Protein AF-A0A7V6MXD0-F1 (afdb_monomer)

Foldseek 3Di:
DCLPPCLVVLLVVLVVLLQLLLVCLQVVCVVCVPVCVVCVCVQCVLVVVLVVCVVPHDPVVSVVSVVVVLVVLLVCLQVVLQVLLPSLSCSSSSNSNSLNNLQNVCVVVVHDPVVSCVVCVVPCVPRVCSSSNSSSNSNSSSPVVVD

Solvent-accessible surface area (backbone atoms only — not comparable to full-atom values): 7456 Å² total; per-residue (Å²): 134,65,92,65,71,61,55,71,59,39,37,50,48,31,51,52,41,20,50,52,14,22,52,50,21,27,48,46,37,73,77,38,49,64,63,48,63,80,39,33,65,79,76,41,33,69,58,50,54,53,54,54,40,60,77,75,52,57,70,69,59,48,54,49,52,53,49,51,54,49,52,52,50,37,51,48,17,39,63,27,1,77,59,62,14,49,47,8,53,54,50,39,21,49,57,19,19,52,52,13,34,54,51,42,52,37,48,73,73,71,44,52,72,66,57,54,47,65,69,42,51,84,50,46,73,62,48,47,60,48,49,34,49,27,22,21,51,2,36,47,50,6,48,69,72,76,106

Nearest PDB structures (foldseek):
  7met-assembly1_A  TM=2.614E-01  e=7.227E+00  Acinetobacter baumannii

pLDDT: mean 85.35, std 9.8, range [41.62, 97.38]

Structure (mmCIF, N/CA/C/O backbone):
data_AF-A0A7V6MXD0-F1
#
_entry.id   AF-A0A7V6MXD0-F1
#
loop_
_atom_site.group_PDB
_atom_site.id
_atom_site.type_symbol
_atom_site.label_atom_id
_atom_site.label_alt_id
_atom_site.label_comp_id
_atom_site.label_asym_id
_atom_site.label_entity_id
_atom_site.label_seq_id
_atom_site.pdbx_PDB_ins_code
_atom_site.Cartn_x
_atom_site.Cartn_y
_atom_site.Cartn_z
_atom_site.occupancy
_atom_site.B_iso_or_equiv
_atom_site.auth_seq_id
_atom_site.auth_comp_id
_atom_site.auth_asym_id
_atom_site.auth_atom_id
_atom_site.pdbx_PDB_model_num
ATOM 1 N N . MET A 1 1 ? -8.493 -6.272 31.859 1.00 41.62 1 MET A N 1
ATOM 2 C CA . MET A 1 1 ? -7.401 -6.798 30.999 1.00 41.62 1 MET A CA 1
ATOM 3 C C . MET A 1 1 ? -7.960 -7.376 29.686 1.00 41.62 1 MET A C 1
ATOM 5 O O . MET A 1 1 ? -7.338 -8.233 29.074 1.00 41.62 1 MET A O 1
ATOM 9 N N . ASP A 1 2 ? -9.099 -6.868 29.195 1.00 50.72 2 ASP A N 1
ATOM 10 C CA . ASP A 1 2 ? -9.773 -7.368 27.982 1.00 50.72 2 ASP A CA 1
ATOM 11 C C . ASP A 1 2 ? -9.327 -6.674 26.687 1.00 50.72 2 ASP A C 1
ATOM 13 O O . ASP A 1 2 ? -9.689 -7.104 25.598 1.00 50.72 2 ASP A O 1
ATOM 17 N N . SER A 1 3 ? -8.432 -5.681 26.780 1.00 52.78 3 SER A N 1
ATOM 18 C CA . SER A 1 3 ? -7.875 -4.958 25.624 1.00 52.78 3 SER A CA 1
ATOM 19 C C . SER A 1 3 ? -7.141 -5.864 24.613 1.00 52.78 3 SER A C 1
ATOM 21 O O . SER A 1 3 ? -6.890 -5.434 23.487 1.00 52.78 3 SER A O 1
ATOM 23 N N . PHE A 1 4 ? -6.805 -7.112 24.974 1.00 48.56 4 PHE A N 1
ATOM 24 C CA . PHE A 1 4 ? -6.085 -8.073 24.124 1.00 48.56 4 PHE A CA 1
ATOM 25 C C . PHE A 1 4 ? -6.946 -9.194 23.518 1.00 48.56 4 PHE A C 1
ATOM 27 O O . PHE A 1 4 ? -6.466 -9.882 22.613 1.00 48.56 4 PHE A O 1
ATOM 34 N N . LYS A 1 5 ? -8.207 -9.372 23.934 1.00 51.22 5 LYS A N 1
ATOM 35 C CA . LYS A 1 5 ? -9.090 -10.374 23.316 1.00 51.22 5 LYS A CA 1
ATOM 36 C C . LYS A 1 5 ? -9.507 -9.889 21.921 1.00 51.22 5 LYS A C 1
ATOM 38 O O . LYS A 1 5 ? -9.955 -8.764 21.761 1.00 51.22 5 LYS A O 1
ATOM 43 N N . GLY A 1 6 ? -9.313 -10.722 20.896 1.00 60.28 6 GLY A N 1
ATOM 44 C CA . GLY A 1 6 ? -9.713 -10.420 19.510 1.00 60.28 6 GLY A CA 1
ATOM 45 C C . GLY A 1 6 ? -8.630 -9.824 18.598 1.00 60.28 6 GLY A C 1
ATOM 46 O O . GLY A 1 6 ? -8.848 -9.758 17.391 1.00 60.28 6 GLY A O 1
ATOM 47 N N . LYS A 1 7 ? -7.434 -9.489 19.111 1.00 63.88 7 LYS A N 1
ATOM 48 C CA . LYS A 1 7 ? -6.335 -8.912 18.300 1.00 63.88 7 LYS A CA 1
ATOM 49 C C . LYS A 1 7 ? -5.922 -9.791 17.115 1.00 63.88 7 LYS A C 1
ATOM 51 O O . LYS A 1 7 ? -5.738 -9.284 16.014 1.00 63.88 7 LYS A O 1
ATOM 56 N N . GLY A 1 8 ? -5.849 -11.108 17.323 1.00 73.31 8 GLY A N 1
ATOM 57 C CA . GLY A 1 8 ? -5.545 -12.059 16.249 1.00 73.31 8 GLY A CA 1
ATOM 58 C C . GLY A 1 8 ? -6.606 -12.080 15.145 1.00 73.31 8 GLY A C 1
ATOM 59 O O . GLY A 1 8 ? -6.262 -12.204 13.975 1.00 73.31 8 GLY A O 1
ATOM 60 N N . LYS A 1 9 ? -7.886 -11.874 15.492 1.00 83.00 9 LYS A N 1
ATOM 61 C CA . LYS A 1 9 ? -8.982 -11.825 14.512 1.00 83.00 9 LYS A CA 1
ATOM 62 C C . LYS A 1 9 ? -8.883 -10.584 13.627 1.00 83.00 9 LYS A C 1
ATOM 64 O O . LYS A 1 9 ? -9.068 -10.692 12.423 1.00 83.00 9 LYS A O 1
ATOM 69 N N . LEU A 1 10 ? -8.550 -9.428 14.206 1.00 86.81 10 LEU A N 1
ATOM 70 C CA . LEU A 1 10 ? -8.391 -8.180 13.451 1.00 86.81 10 LEU A CA 1
ATOM 71 C C . LEU A 1 10 ? -7.135 -8.180 12.586 1.00 86.81 10 LEU A C 1
ATOM 73 O O . LEU A 1 10 ? -7.180 -7.720 11.455 1.00 86.81 10 LEU A O 1
ATOM 77 N N . PHE A 1 11 ? -6.038 -8.761 13.073 1.00 87.69 11 PHE A N 1
ATOM 78 C CA . PHE A 1 11 ? -4.852 -8.964 12.245 1.00 87.69 11 PHE A CA 1
ATOM 79 C C . PHE A 1 11 ? -5.141 -9.894 11.060 1.00 87.69 11 PHE A C 1
ATOM 81 O O . PHE A 1 11 ? -4.762 -9.600 9.929 1.00 87.69 11 PHE A O 1
ATOM 88 N N . PHE A 1 12 ? -5.884 -10.980 11.292 1.00 89.06 12 PHE A N 1
ATOM 89 C CA . PHE A 1 12 ? -6.338 -11.864 10.222 1.00 89.06 12 PHE A CA 1
ATOM 90 C C . PHE A 1 12 ? -7.287 -11.156 9.241 1.00 89.06 12 PHE A C 1
ATOM 92 O O . PHE A 1 12 ? -7.154 -11.324 8.031 1.00 89.06 12 PHE A O 1
ATOM 99 N N . ALA A 1 13 ? -8.185 -10.297 9.733 1.00 90.06 13 ALA A N 1
ATOM 100 C CA . ALA A 1 13 ? -9.022 -9.451 8.884 1.00 90.06 13 ALA A CA 1
ATOM 101 C C . ALA A 1 13 ? -8.182 -8.497 8.016 1.00 90.06 13 ALA A C 1
ATOM 103 O O . ALA A 1 13 ? -8.449 -8.375 6.822 1.00 90.06 13 ALA A O 1
ATOM 104 N N . SER A 1 14 ? -7.125 -7.888 8.570 1.00 91.94 14 SER A N 1
ATOM 105 C CA . SER A 1 14 ? -6.170 -7.083 7.799 1.00 91.94 14 SER A CA 1
ATOM 106 C C . SER A 1 14 ? -5.500 -7.900 6.691 1.00 91.94 14 SER A C 1
ATOM 108 O O . SER A 1 14 ? -5.374 -7.411 5.573 1.00 91.94 14 SER A O 1
ATOM 110 N N . ILE A 1 15 ? -5.110 -9.152 6.961 1.00 92.88 15 ILE A N 1
ATOM 111 C CA . ILE A 1 15 ? -4.537 -10.043 5.938 1.00 92.88 15 ILE A CA 1
ATOM 112 C C . ILE A 1 15 ? -5.547 -10.296 4.815 1.00 92.88 15 ILE A C 1
ATOM 114 O O . ILE A 1 15 ? -5.196 -10.170 3.644 1.00 92.88 15 ILE A O 1
ATOM 118 N N . ILE A 1 16 ? -6.801 -10.614 5.150 1.00 94.69 16 ILE A N 1
ATOM 119 C CA . ILE A 1 16 ? -7.850 -10.852 4.148 1.00 94.69 16 ILE A CA 1
ATOM 120 C C . ILE A 1 16 ? -8.072 -9.604 3.289 1.00 94.69 16 ILE A C 1
ATOM 122 O O . ILE A 1 16 ? -8.089 -9.707 2.065 1.00 94.69 16 ILE A O 1
ATOM 126 N N . LEU A 1 17 ? -8.206 -8.428 3.910 1.00 95.12 17 LEU A N 1
ATOM 127 C CA . LEU A 1 17 ? -8.382 -7.157 3.199 1.00 95.12 17 LEU A CA 1
ATOM 128 C C . LEU A 1 17 ? -7.208 -6.860 2.266 1.00 95.12 17 LEU A C 1
ATOM 130 O O . LEU A 1 17 ? -7.400 -6.408 1.138 1.00 95.12 17 LEU A O 1
ATOM 134 N N . PHE A 1 18 ? -5.993 -7.146 2.722 1.00 94.88 18 PHE A N 1
ATOM 135 C CA . PHE A 1 18 ? -4.785 -6.955 1.938 1.00 94.88 18 PHE A CA 1
ATOM 136 C C . PHE A 1 18 ? -4.729 -7.901 0.729 1.00 94.88 18 PHE A C 1
ATOM 138 O O . PHE A 1 18 ? -4.473 -7.454 -0.388 1.00 94.88 18 PHE A O 1
ATOM 145 N N . ILE A 1 19 ? -5.039 -9.189 0.921 1.00 95.75 19 ILE A N 1
ATOM 146 C CA . ILE A 1 19 ? -5.124 -10.173 -0.170 1.00 95.75 19 ILE A CA 1
ATOM 147 C C . ILE A 1 19 ? -6.227 -9.786 -1.162 1.00 95.75 19 ILE A C 1
ATOM 149 O O . ILE A 1 19 ? -6.002 -9.835 -2.370 1.00 95.75 19 ILE A O 1
ATOM 153 N N . ALA A 1 20 ? -7.394 -9.351 -0.680 1.00 97.38 20 ALA A N 1
ATOM 154 C CA . ALA A 1 20 ? -8.473 -8.858 -1.534 1.00 97.38 20 ALA A CA 1
ATOM 155 C C . ALA A 1 20 ? -8.016 -7.659 -2.382 1.00 97.38 20 ALA A C 1
ATOM 157 O O . ALA A 1 20 ? -8.325 -7.595 -3.573 1.00 97.38 20 ALA A O 1
ATOM 158 N N . GLY A 1 21 ? -7.223 -6.757 -1.796 1.00 96.94 21 GLY A N 1
ATOM 159 C CA . GLY A 1 21 ? -6.535 -5.688 -2.512 1.00 96.94 21 GLY A CA 1
ATOM 160 C C . GLY A 1 21 ? -5.647 -6.225 -3.633 1.00 96.94 21 GLY A C 1
ATOM 161 O O . GLY A 1 21 ? -5.848 -5.847 -4.785 1.00 96.94 21 GLY A O 1
ATOM 162 N N . ILE A 1 22 ? -4.722 -7.144 -3.323 1.00 95.75 22 ILE A N 1
ATOM 163 C CA . ILE A 1 22 ? -3.809 -7.753 -4.312 1.00 95.75 22 ILE A CA 1
ATOM 164 C C . ILE A 1 22 ? -4.585 -8.343 -5.485 1.00 95.75 22 ILE A C 1
ATOM 166 O O . ILE A 1 22 ? -4.292 -8.023 -6.637 1.00 95.75 22 ILE A O 1
ATOM 170 N N . LEU A 1 23 ? -5.586 -9.177 -5.196 1.00 97.06 23 LEU A N 1
ATOM 171 C CA . LEU A 1 23 ? -6.405 -9.809 -6.227 1.00 97.06 23 LEU A CA 1
ATOM 172 C C . LEU A 1 23 ? -7.104 -8.750 -7.081 1.00 97.06 23 LEU A C 1
ATOM 174 O O . LEU A 1 23 ? -7.030 -8.807 -8.305 1.00 97.06 23 LEU A O 1
ATOM 178 N N . THR A 1 24 ? -7.717 -7.747 -6.450 1.00 95.81 24 THR A N 1
ATOM 179 C CA . THR A 1 24 ? -8.410 -6.672 -7.171 1.00 95.81 24 THR A CA 1
ATOM 180 C C . THR A 1 24 ? -7.458 -5.896 -8.077 1.00 95.81 24 THR A C 1
ATOM 182 O O . THR A 1 24 ? -7.781 -5.670 -9.237 1.00 95.81 24 THR A O 1
ATOM 185 N N . GLY A 1 25 ? -6.276 -5.516 -7.587 1.00 95.12 25 GLY A N 1
ATOM 186 C CA . GLY A 1 25 ? -5.284 -4.780 -8.374 1.00 95.12 25 GLY A CA 1
ATOM 187 C C . GLY A 1 25 ? -4.750 -5.588 -9.552 1.00 95.12 25 GLY A C 1
ATOM 188 O O . GLY A 1 25 ? -4.655 -5.068 -10.664 1.00 95.12 25 GLY A O 1
ATOM 189 N N . TYR A 1 26 ? -4.467 -6.872 -9.326 1.00 95.44 26 TYR A N 1
ATOM 190 C CA . TYR A 1 26 ? -4.000 -7.785 -10.365 1.00 95.44 26 TYR A CA 1
ATOM 191 C C . TYR A 1 26 ? -5.053 -7.984 -11.464 1.00 95.44 26 TYR A C 1
ATOM 193 O O . TYR A 1 26 ? -4.762 -7.806 -12.647 1.00 95.44 26 TYR A O 1
ATOM 201 N N . TYR A 1 27 ? -6.296 -8.300 -11.082 1.00 95.75 27 TYR A N 1
ATOM 202 C CA . TYR A 1 27 ? -7.379 -8.510 -12.042 1.00 95.75 27 TYR A CA 1
ATOM 203 C C . TYR A 1 27 ? -7.767 -7.224 -12.766 1.00 95.75 27 TYR A C 1
ATOM 205 O O . TYR A 1 27 ? -7.973 -7.261 -13.975 1.00 95.75 27 TYR A O 1
ATOM 213 N N . LEU A 1 28 ? -7.835 -6.082 -12.074 1.00 93.94 28 LEU A N 1
ATOM 214 C CA . LEU A 1 28 ? -8.182 -4.808 -12.703 1.00 93.94 28 LEU A CA 1
ATOM 215 C C . LEU A 1 28 ? -7.171 -4.430 -13.789 1.00 93.94 28 LEU A C 1
ATOM 217 O O . LEU A 1 28 ? -7.577 -4.000 -14.866 1.00 93.94 28 LEU A O 1
ATOM 221 N N . PHE A 1 29 ? -5.877 -4.651 -13.536 1.00 93.00 29 PHE A N 1
ATOM 222 C CA . PHE A 1 29 ? -4.852 -4.484 -14.561 1.00 93.00 29 PHE A CA 1
ATOM 223 C C . PHE A 1 29 ? -5.060 -5.451 -15.733 1.00 93.00 29 PHE A C 1
ATOM 225 O O . PHE A 1 29 ? -4.968 -5.033 -16.879 1.00 93.00 29 PHE A O 1
ATOM 232 N N . GLY A 1 30 ? -5.374 -6.723 -15.465 1.00 90.50 30 GLY A N 1
ATOM 233 C CA . GLY A 1 30 ? -5.627 -7.718 -16.513 1.00 90.50 30 GLY A CA 1
ATOM 234 C C . GLY A 1 30 ? -6.847 -7.412 -17.392 1.00 90.50 30 GLY A C 1
ATOM 235 O O . GLY A 1 30 ? -6.799 -7.651 -18.594 1.00 90.50 30 GLY A O 1
ATOM 236 N N . TYR A 1 31 ? -7.923 -6.865 -16.816 1.00 92.06 31 TYR A N 1
ATOM 237 C CA . TYR A 1 31 ? -9.140 -6.503 -17.553 1.00 92.06 31 TYR A CA 1
ATOM 238 C C . TYR A 1 31 ? -9.027 -5.170 -18.293 1.00 92.06 31 TYR A C 1
ATOM 240 O O . TYR A 1 31 ? -9.577 -5.031 -19.382 1.00 92.06 31 TYR A O 1
ATOM 248 N N . ASN A 1 32 ? -8.373 -4.173 -17.692 1.00 92.38 32 ASN A N 1
ATOM 249 C CA . ASN A 1 32 ? -8.267 -2.839 -18.272 1.00 92.38 32 ASN A CA 1
ATOM 250 C C . ASN A 1 32 ? -6.896 -2.204 -17.971 1.00 92.38 32 ASN A C 1
ATOM 252 O O . ASN A 1 32 ? -6.785 -1.337 -17.094 1.00 92.38 32 ASN A O 1
ATOM 256 N N . PRO A 1 33 ? -5.842 -2.618 -18.701 1.00 89.19 33 PRO A N 1
ATOM 257 C CA . PRO A 1 33 ? -4.507 -2.048 -18.544 1.00 89.19 33 PRO A CA 1
ATOM 258 C C . PRO A 1 33 ? -4.497 -0.535 -18.794 1.00 89.19 33 PRO A C 1
ATOM 260 O O . PRO A 1 33 ? -3.848 0.209 -18.056 1.00 89.19 33 PRO A O 1
ATOM 263 N N . ASP A 1 34 ? -5.266 -0.065 -19.782 1.00 91.25 34 ASP A N 1
ATOM 264 C CA . ASP A 1 34 ? -5.338 1.348 -20.168 1.00 91.25 34 ASP A CA 1
ATOM 265 C C . ASP A 1 34 ? -5.838 2.231 -19.023 1.00 91.25 34 ASP A C 1
ATOM 267 O O . ASP A 1 34 ? -5.284 3.303 -18.777 1.00 91.25 34 ASP A O 1
ATOM 271 N N . PHE A 1 35 ? -6.830 1.767 -18.257 1.00 90.12 35 PHE A N 1
ATOM 272 C CA . PHE A 1 35 ? -7.297 2.471 -17.064 1.00 90.12 35 PHE A CA 1
ATOM 273 C C . PHE A 1 35 ? -6.173 2.675 -16.041 1.00 90.12 35 PHE A C 1
ATOM 275 O O . PHE A 1 35 ? -6.058 3.758 -15.453 1.00 90.12 35 PHE A O 1
ATOM 282 N N . ILE A 1 36 ? -5.332 1.656 -15.837 1.00 90.81 36 ILE A N 1
ATOM 283 C CA . ILE A 1 36 ? -4.195 1.743 -14.920 1.00 90.81 36 ILE A CA 1
ATOM 284 C C . ILE A 1 36 ? -3.131 2.686 -15.472 1.00 90.81 36 ILE A C 1
ATOM 286 O O . ILE A 1 36 ? -2.644 3.523 -14.717 1.00 90.81 36 ILE A O 1
ATOM 290 N N . PHE A 1 37 ? -2.806 2.620 -16.765 1.00 89.31 37 PHE A N 1
ATOM 291 C CA . PHE A 1 37 ? -1.827 3.520 -17.378 1.00 89.31 37 PHE A CA 1
ATOM 292 C C . PHE A 1 37 ? -2.277 4.986 -17.340 1.00 89.31 37 PHE A C 1
ATOM 294 O O . PHE A 1 37 ? -1.509 5.852 -16.917 1.00 89.31 37 PHE A O 1
ATOM 301 N N . LEU A 1 38 ? -3.540 5.269 -17.669 1.00 91.06 38 LEU A N 1
ATOM 302 C CA . LEU A 1 38 ? -4.125 6.616 -17.600 1.00 91.06 38 LEU A CA 1
ATOM 303 C C . LEU A 1 38 ? -4.131 7.187 -16.174 1.00 91.06 38 LEU A C 1
ATOM 305 O O . LEU A 1 38 ? -4.030 8.399 -15.983 1.00 91.06 38 LEU A O 1
ATOM 309 N N . ASN A 1 39 ? -4.229 6.325 -15.160 1.00 91.31 39 ASN A N 1
ATOM 310 C CA . ASN A 1 39 ? -4.233 6.716 -13.751 1.00 91.31 39 ASN A CA 1
ATOM 311 C C . ASN A 1 39 ? -2.928 6.355 -13.022 1.00 91.31 39 ASN A C 1
ATOM 313 O O . ASN A 1 39 ? -2.883 6.413 -11.790 1.00 91.31 39 ASN A O 1
ATOM 317 N N . ALA A 1 40 ? -1.851 6.041 -13.749 1.00 86.62 40 ALA A N 1
ATOM 318 C CA . ALA A 1 40 ? -0.607 5.546 -13.162 1.00 86.62 40 ALA A CA 1
ATOM 319 C C . ALA A 1 40 ? -0.028 6.536 -12.148 1.00 86.62 40 ALA A C 1
ATOM 321 O O . ALA A 1 40 ? 0.361 6.141 -11.056 1.00 86.62 40 ALA A O 1
ATOM 322 N N . ASN A 1 41 ? -0.084 7.838 -12.434 1.00 86.50 41 ASN A N 1
ATOM 323 C CA . ASN A 1 41 ? 0.370 8.870 -11.499 1.00 86.50 41 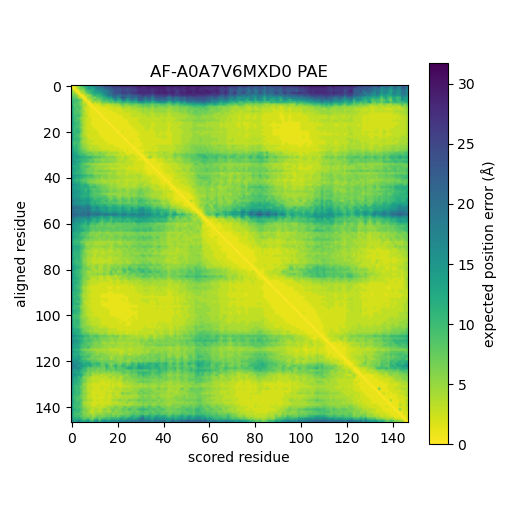ASN A CA 1
ATOM 324 C C . ASN A 1 41 ? -0.434 8.904 -10.188 1.00 86.50 41 ASN A C 1
ATOM 326 O O . ASN A 1 41 ? 0.119 9.240 -9.144 1.00 86.50 41 ASN A O 1
ATOM 330 N N . LYS A 1 42 ? -1.726 8.553 -10.215 1.00 87.19 42 LYS A N 1
ATOM 331 C CA . LYS A 1 42 ? -2.570 8.534 -9.010 1.00 87.19 42 LYS A CA 1
ATOM 332 C C . LYS A 1 42 ? -2.286 7.313 -8.144 1.00 87.19 42 LYS A C 1
ATOM 334 O O . LYS A 1 42 ? -2.223 7.436 -6.927 1.00 87.19 42 LYS A O 1
ATOM 339 N N . PHE A 1 43 ? -2.122 6.150 -8.770 1.00 86.00 43 PHE A N 1
ATOM 340 C CA . PHE A 1 43 ? -1.892 4.897 -8.055 1.00 86.00 43 PHE A CA 1
ATOM 341 C C . PHE A 1 43 ? -0.413 4.726 -7.689 1.00 86.00 43 PHE A C 1
ATOM 343 O O . PHE A 1 43 ? -0.062 4.541 -6.530 1.00 86.00 43 PHE A O 1
ATOM 350 N N . LEU A 1 44 ? 0.473 4.858 -8.671 1.00 86.06 44 LEU A N 1
ATOM 351 C CA . LEU A 1 44 ? 1.896 4.544 -8.574 1.00 86.06 44 LEU A CA 1
ATOM 352 C C . LEU A 1 44 ? 2.785 5.778 -8.392 1.00 86.06 44 LEU A C 1
ATOM 354 O O . LEU A 1 44 ? 3.990 5.619 -8.240 1.00 86.06 44 LEU A O 1
ATOM 358 N N . GLY A 1 45 ? 2.243 7.000 -8.370 1.00 84.88 45 GLY A N 1
ATOM 359 C CA . GLY A 1 45 ? 3.051 8.227 -8.355 1.00 84.88 45 GLY A CA 1
ATOM 360 C C . GLY A 1 45 ? 4.069 8.306 -7.212 1.00 84.88 45 GLY A C 1
ATOM 361 O O . GLY A 1 45 ? 5.193 8.756 -7.423 1.00 84.88 45 GLY A O 1
ATOM 362 N N . ASN A 1 46 ? 3.726 7.816 -6.015 1.00 81.31 46 ASN A N 1
ATOM 363 C CA . ASN A 1 46 ? 4.678 7.743 -4.899 1.00 81.31 46 ASN A CA 1
ATOM 364 C C . ASN A 1 46 ? 5.826 6.762 -5.187 1.00 81.31 46 ASN A C 1
ATOM 366 O O . ASN A 1 46 ? 6.981 7.074 -4.909 1.00 81.31 46 ASN A O 1
ATOM 370 N N . ILE A 1 47 ? 5.520 5.614 -5.795 1.00 80.12 47 ILE A N 1
ATOM 371 C CA . ILE A 1 47 ? 6.513 4.610 -6.199 1.00 80.12 47 ILE A CA 1
ATOM 372 C C . ILE A 1 47 ? 7.397 5.160 -7.320 1.00 80.12 47 ILE A C 1
ATOM 374 O O . ILE A 1 47 ? 8.613 5.016 -7.261 1.00 80.12 47 ILE A O 1
ATOM 378 N N . MET A 1 48 ? 6.810 5.841 -8.306 1.00 81.38 48 MET A N 1
ATOM 379 C CA . MET A 1 48 ? 7.543 6.453 -9.415 1.00 81.38 48 MET A CA 1
ATOM 380 C C . MET A 1 48 ? 8.524 7.516 -8.916 1.00 81.38 48 MET A C 1
ATOM 382 O O . MET A 1 48 ? 9.689 7.481 -9.292 1.00 81.38 48 MET A O 1
ATOM 386 N N . LYS A 1 49 ? 8.103 8.391 -7.992 1.00 79.94 49 LYS A N 1
ATOM 387 C CA . LYS A 1 49 ? 8.991 9.383 -7.360 1.00 79.94 49 LYS A CA 1
ATOM 388 C C . LYS A 1 49 ? 10.161 8.733 -6.621 1.00 79.94 49 LYS A C 1
ATOM 390 O O . LYS A 1 49 ? 11.292 9.200 -6.731 1.00 79.94 49 LYS A O 1
ATOM 395 N N . ILE A 1 50 ? 9.901 7.655 -5.879 1.00 75.94 50 ILE A N 1
ATOM 396 C CA . ILE A 1 50 ? 10.951 6.892 -5.188 1.00 75.94 50 ILE A CA 1
ATOM 397 C C . ILE A 1 50 ? 11.892 6.229 -6.209 1.00 75.94 50 ILE A C 1
ATOM 399 O O . ILE A 1 50 ? 13.107 6.263 -6.025 1.00 75.94 50 ILE A O 1
ATOM 403 N N . GLY A 1 51 ? 11.360 5.683 -7.306 1.00 75.75 51 GLY A N 1
ATOM 404 C CA . GLY A 1 51 ? 12.142 5.095 -8.397 1.00 75.75 51 GLY A CA 1
ATOM 405 C C . GLY A 1 51 ? 13.019 6.113 -9.133 1.00 75.75 51 GLY A C 1
ATOM 406 O O . GLY A 1 51 ? 14.187 5.845 -9.403 1.00 75.75 51 GLY A O 1
ATOM 407 N N . GLU A 1 52 ? 12.511 7.316 -9.395 1.00 77.56 52 GLU A N 1
ATOM 408 C CA . GLU A 1 52 ? 13.295 8.410 -9.978 1.00 77.56 52 GLU A CA 1
ATOM 409 C C . GLU A 1 52 ? 14.405 8.888 -9.035 1.00 77.56 52 GLU A C 1
ATOM 411 O O . GLU A 1 52 ? 15.538 9.111 -9.472 1.00 77.56 52 GLU A O 1
ATOM 416 N N . ALA A 1 53 ? 14.112 9.004 -7.735 1.00 74.38 53 ALA A N 1
ATOM 417 C CA . ALA A 1 53 ? 15.117 9.311 -6.720 1.00 74.38 53 ALA A CA 1
ATOM 418 C C . ALA A 1 53 ? 16.181 8.204 -6.630 1.00 74.38 53 ALA A C 1
ATOM 420 O O . ALA A 1 53 ? 17.359 8.498 -6.430 1.00 74.38 53 ALA A O 1
ATOM 421 N N . MET A 1 54 ? 15.801 6.943 -6.863 1.00 70.38 54 MET A N 1
ATOM 422 C CA . MET A 1 54 ? 16.733 5.814 -6.914 1.00 70.38 54 MET A CA 1
ATOM 423 C C . MET A 1 54 ? 17.785 5.958 -8.019 1.00 70.38 54 MET A C 1
ATOM 425 O O . MET A 1 54 ? 18.928 5.549 -7.828 1.00 70.38 54 MET A O 1
ATOM 429 N N . ALA A 1 55 ? 17.432 6.589 -9.140 1.00 71.94 55 ALA A N 1
ATOM 430 C CA . ALA A 1 55 ? 18.356 6.831 -10.244 1.00 71.94 55 ALA A CA 1
ATOM 431 C C . ALA A 1 55 ? 19.311 8.020 -10.010 1.00 71.94 55 ALA A C 1
ATOM 433 O O . ALA A 1 55 ? 20.317 8.133 -10.708 1.00 71.94 55 ALA A O 1
ATOM 434 N N . LYS A 1 56 ? 19.003 8.926 -9.068 1.00 73.75 56 LYS A N 1
ATOM 435 C CA . LYS A 1 56 ? 19.675 10.236 -8.939 1.00 73.75 56 LYS A CA 1
ATOM 436 C C . LYS A 1 56 ? 20.250 10.541 -7.552 1.00 73.75 56 LYS A C 1
ATOM 438 O O . LYS A 1 56 ? 20.951 11.539 -7.404 1.00 73.75 56 LYS A O 1
ATOM 443 N N . SER A 1 57 ? 19.943 9.751 -6.525 1.00 77.19 57 SER A N 1
ATOM 444 C CA . SER A 1 57 ? 20.263 10.072 -5.126 1.00 77.19 57 SER A CA 1
ATOM 445 C C . SER A 1 57 ? 21.077 8.986 -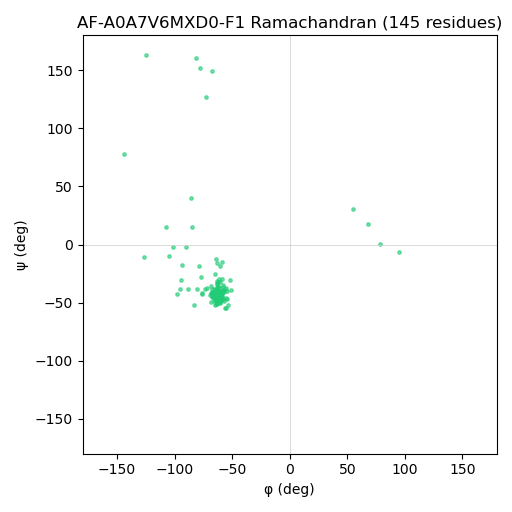4.423 1.00 77.19 57 SER A C 1
ATOM 447 O O . SER A 1 57 ? 21.168 7.843 -4.866 1.00 77.19 57 SER A O 1
ATOM 449 N N . SER A 1 58 ? 21.687 9.346 -3.290 1.00 80.81 58 SER A N 1
ATOM 450 C CA . SER A 1 58 ? 22.418 8.391 -2.456 1.00 80.81 58 SER A CA 1
ATOM 451 C C . SER A 1 58 ? 21.467 7.379 -1.805 1.00 80.81 58 SER A C 1
ATOM 453 O O . SER A 1 58 ? 20.328 7.705 -1.461 1.00 80.81 58 SER A O 1
ATOM 455 N N . LYS A 1 59 ? 21.955 6.151 -1.568 1.00 77.06 59 LYS A N 1
ATOM 456 C CA . LYS A 1 59 ? 21.183 5.075 -0.913 1.00 77.06 59 LYS A CA 1
ATOM 457 C C . LYS A 1 59 ? 20.549 5.525 0.408 1.00 77.06 59 LYS A C 1
ATOM 459 O O . LYS A 1 59 ? 19.401 5.194 0.674 1.00 77.06 59 LYS A O 1
ATOM 464 N N . LEU A 1 60 ? 21.269 6.323 1.201 1.00 79.50 60 LEU A N 1
ATOM 465 C CA . LEU A 1 60 ? 20.784 6.833 2.486 1.00 79.50 60 LEU A CA 1
ATOM 466 C C . LEU A 1 60 ? 19.568 7.760 2.325 1.00 79.50 60 LEU A C 1
ATOM 468 O O . LEU A 1 60 ? 18.617 7.665 3.097 1.00 79.50 60 LEU A O 1
ATOM 472 N N . HIS A 1 61 ? 19.578 8.623 1.306 1.00 80.69 61 HIS A N 1
ATOM 473 C CA . HIS A 1 61 ? 18.468 9.534 1.031 1.00 80.69 61 HIS A CA 1
ATOM 474 C C . HIS A 1 61 ? 17.203 8.770 0.618 1.00 80.69 61 HIS A C 1
ATOM 476 O O . HIS A 1 61 ? 16.119 9.041 1.129 1.00 80.69 61 HIS A O 1
ATOM 482 N N . ILE A 1 62 ? 17.352 7.763 -0.246 1.00 78.06 62 ILE A N 1
ATOM 483 C CA . ILE A 1 62 ? 16.243 6.926 -0.729 1.00 78.06 62 ILE A CA 1
ATOM 484 C C . ILE A 1 62 ? 15.620 6.132 0.423 1.00 78.06 62 ILE A C 1
ATOM 486 O O . ILE A 1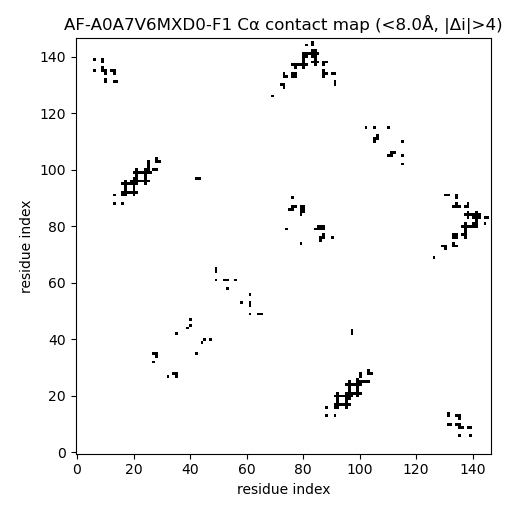 62 ? 14.401 6.145 0.589 1.00 78.06 62 ILE A O 1
ATOM 490 N N . THR A 1 63 ? 16.444 5.499 1.265 1.00 77.12 63 THR A N 1
ATOM 491 C CA . THR A 1 63 ? 15.962 4.799 2.464 1.00 77.12 63 THR A CA 1
ATOM 492 C C . THR A 1 63 ? 15.210 5.749 3.394 1.00 77.12 63 THR A C 1
ATOM 494 O O . THR A 1 63 ? 14.154 5.386 3.906 1.00 77.12 63 THR A O 1
ATOM 497 N N . GLY A 1 64 ? 15.702 6.981 3.572 1.00 81.25 64 GLY A N 1
ATOM 498 C CA . GLY A 1 64 ? 15.018 8.012 4.352 1.00 81.25 64 GLY A CA 1
ATOM 499 C C . GLY A 1 64 ? 13.639 8.378 3.794 1.00 81.25 64 GLY A C 1
ATOM 500 O O . GLY A 1 64 ? 12.677 8.446 4.556 1.00 81.25 64 GLY A O 1
ATOM 501 N N . LEU A 1 65 ? 13.514 8.552 2.474 1.00 80.88 65 LEU A N 1
ATOM 502 C CA . LEU A 1 65 ? 12.234 8.852 1.818 1.00 80.88 65 LEU A CA 1
ATOM 503 C C . LEU A 1 65 ? 11.217 7.716 1.981 1.00 80.88 65 LEU A C 1
ATOM 505 O O . LEU A 1 65 ? 10.066 7.967 2.342 1.00 80.88 65 LEU A O 1
ATOM 509 N N . ILE A 1 66 ? 11.644 6.470 1.757 1.00 80.38 66 ILE A N 1
ATOM 510 C CA . ILE A 1 66 ? 10.797 5.281 1.936 1.00 80.38 66 ILE A CA 1
ATOM 511 C C . ILE A 1 66 ? 10.343 5.183 3.396 1.00 80.38 66 ILE A C 1
ATOM 513 O O . ILE A 1 66 ? 9.152 5.051 3.679 1.00 80.38 66 ILE A O 1
ATOM 517 N N . PHE A 1 67 ? 11.277 5.335 4.336 1.00 82.50 67 PHE A N 1
ATOM 518 C CA . PHE A 1 67 ? 10.995 5.272 5.765 1.00 82.50 67 PHE A CA 1
ATOM 519 C C . PHE A 1 67 ? 9.992 6.339 6.216 1.00 82.50 67 PHE A C 1
ATOM 521 O O . PHE A 1 67 ? 9.035 6.026 6.923 1.00 82.50 67 PHE A O 1
ATOM 528 N N . GLN A 1 68 ? 10.160 7.587 5.771 1.00 84.62 68 GLN A N 1
ATOM 529 C CA . GLN A 1 68 ? 9.226 8.672 6.075 1.00 84.62 68 GLN A CA 1
ATOM 530 C C . GLN A 1 68 ? 7.831 8.401 5.509 1.00 84.62 68 GLN A C 1
ATOM 532 O O . GLN A 1 68 ? 6.837 8.616 6.206 1.00 84.62 68 GLN A O 1
ATOM 537 N N . ASN A 1 69 ? 7.744 7.904 4.271 1.00 85.31 69 ASN A N 1
ATOM 538 C CA . ASN A 1 69 ? 6.468 7.555 3.656 1.00 85.31 69 ASN A CA 1
ATOM 539 C C . ASN A 1 69 ? 5.753 6.446 4.445 1.00 85.31 69 ASN A C 1
ATOM 541 O O . ASN A 1 69 ? 4.560 6.561 4.731 1.00 85.31 69 ASN A O 1
ATOM 545 N N . ASN A 1 70 ? 6.496 5.425 4.874 1.00 86.75 70 ASN A N 1
ATOM 546 C CA . ASN A 1 70 ? 5.956 4.319 5.656 1.00 86.75 70 ASN A CA 1
ATOM 547 C C . ASN A 1 70 ? 5.521 4.761 7.053 1.00 86.75 70 ASN A C 1
ATOM 549 O O . ASN A 1 70 ? 4.407 4.447 7.457 1.00 86.75 70 ASN A O 1
ATOM 553 N N . ILE A 1 71 ? 6.327 5.548 7.774 1.00 87.69 71 ILE A N 1
ATOM 554 C CA . ILE A 1 71 ? 5.919 6.109 9.072 1.00 87.69 71 ILE A CA 1
ATOM 555 C C . ILE A 1 71 ? 4.647 6.934 8.925 1.00 87.69 71 ILE A C 1
ATOM 557 O O . ILE A 1 71 ? 3.711 6.765 9.704 1.00 87.69 71 ILE A O 1
ATOM 561 N N . LYS A 1 72 ? 4.588 7.811 7.920 1.00 88.19 72 LYS A N 1
ATOM 562 C CA . LYS A 1 72 ? 3.406 8.638 7.683 1.00 88.19 72 LYS A CA 1
ATOM 563 C C . LYS A 1 72 ? 2.173 7.766 7.444 1.00 88.19 72 LYS A C 1
ATOM 565 O O . LYS A 1 72 ? 1.134 8.021 8.047 1.00 88.19 72 LYS A O 1
ATOM 570 N N . ALA A 1 73 ? 2.293 6.726 6.619 1.00 87.25 73 ALA A N 1
ATOM 571 C CA . ALA A 1 73 ? 1.212 5.778 6.376 1.00 87.25 73 ALA A CA 1
ATOM 572 C C . ALA A 1 73 ? 0.784 5.050 7.662 1.00 87.25 73 ALA A C 1
ATOM 574 O O . ALA A 1 73 ? -0.408 4.976 7.948 1.00 87.25 73 ALA A O 1
ATOM 575 N N . LEU A 1 74 ? 1.735 4.571 8.472 1.00 89.50 74 LEU A N 1
ATOM 576 C CA . LEU A 1 74 ? 1.460 3.895 9.745 1.00 89.50 74 LEU A CA 1
ATOM 577 C C . LEU A 1 74 ? 0.711 4.806 10.720 1.00 89.50 74 LEU A C 1
ATOM 579 O O . LEU A 1 74 ? -0.304 4.393 11.276 1.00 89.50 74 LEU A O 1
ATOM 583 N N . LEU A 1 75 ? 1.156 6.055 10.881 1.00 89.56 75 LEU A N 1
ATOM 584 C CA . LEU A 1 75 ? 0.489 7.033 11.741 1.00 89.56 75 LEU A CA 1
ATOM 585 C C . LEU A 1 75 ? -0.934 7.321 11.246 1.00 89.56 75 LEU A C 1
ATOM 587 O O . LEU A 1 75 ? -1.871 7.295 12.041 1.00 89.56 75 LEU A O 1
ATOM 591 N N . ILE A 1 76 ? -1.117 7.525 9.937 1.00 90.12 76 ILE A N 1
ATOM 592 C CA . ILE A 1 76 ? -2.447 7.733 9.342 1.00 90.12 76 ILE A CA 1
ATOM 593 C C . ILE A 1 76 ? -3.354 6.529 9.595 1.00 90.12 76 ILE A C 1
ATOM 595 O O . ILE A 1 76 ? -4.514 6.718 9.940 1.0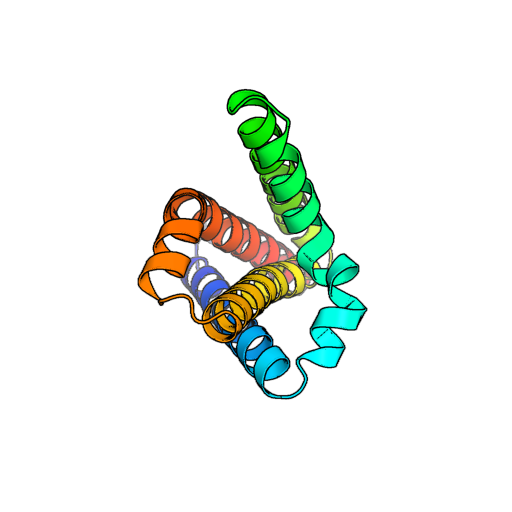0 90.12 76 ILE A O 1
ATOM 599 N N . MET A 1 77 ? -2.854 5.300 9.470 1.00 89.75 77 MET A N 1
ATOM 600 C CA . MET A 1 77 ? -3.653 4.105 9.750 1.00 89.75 77 MET A CA 1
ATOM 601 C C . MET A 1 77 ? -4.005 3.985 11.233 1.00 89.75 77 MET A C 1
ATOM 603 O O . MET A 1 77 ? -5.152 3.704 11.561 1.00 89.75 77 MET A O 1
ATOM 607 N N . MET A 1 78 ? -3.058 4.240 12.138 1.00 86.69 78 MET A N 1
ATOM 608 C CA . MET A 1 78 ? -3.305 4.145 13.578 1.00 86.69 78 MET A CA 1
ATOM 609 C C . MET A 1 78 ? -4.326 5.186 14.054 1.00 86.69 78 MET A C 1
ATOM 611 O O . MET A 1 78 ? -5.322 4.826 14.676 1.00 86.69 78 MET A O 1
ATOM 615 N N . PHE A 1 79 ? -4.119 6.466 13.731 1.00 88.50 79 PHE A N 1
ATOM 616 C CA . PHE A 1 79 ? -5.025 7.546 14.143 1.00 88.50 79 PHE A CA 1
ATOM 617 C C . PHE A 1 79 ? -6.301 7.600 13.302 1.00 88.50 79 PHE A C 1
ATOM 619 O O . PHE A 1 79 ? -7.358 7.985 13.794 1.00 88.50 79 PHE A O 1
ATOM 626 N N . GLY A 1 80 ? -6.237 7.145 12.052 1.00 87.06 80 GLY A N 1
ATOM 627 C CA . GLY A 1 80 ? -7.396 7.009 11.180 1.00 87.06 80 GLY A CA 1
ATOM 628 C C . GLY A 1 80 ? -8.418 5.999 11.693 1.00 87.06 80 GLY A C 1
ATOM 629 O O . GLY A 1 80 ? -9.571 6.050 11.274 1.00 87.06 80 GLY A O 1
ATOM 630 N N . GLY A 1 81 ? -8.053 5.137 12.646 1.00 86.44 81 GLY A N 1
ATOM 631 C CA . GLY A 1 81 ? -9.005 4.311 13.387 1.00 86.44 81 GLY A CA 1
ATOM 632 C C . GLY A 1 81 ? -10.153 5.109 14.014 1.00 86.44 81 GLY A C 1
ATOM 633 O O . GLY A 1 81 ? -11.277 4.620 14.037 1.00 86.44 81 GLY A O 1
ATOM 634 N N . LEU A 1 82 ? -9.913 6.372 14.396 1.00 88.69 82 LEU A N 1
ATOM 635 C CA . LEU A 1 82 ? -10.939 7.283 14.925 1.00 88.69 82 LEU A CA 1
ATOM 636 C C . LEU A 1 82 ? -12.091 7.553 13.943 1.00 88.69 82 LEU A C 1
ATOM 638 O O . LEU A 1 82 ? -13.172 7.957 14.353 1.00 88.69 82 LEU A O 1
ATOM 642 N N . THR A 1 83 ? -11.891 7.289 12.650 1.00 90.19 83 THR A N 1
ATOM 643 C CA . THR A 1 83 ? -12.934 7.375 11.613 1.00 90.19 83 THR A CA 1
ATOM 644 C C . THR A 1 83 ? -13.752 6.082 11.508 1.00 90.19 83 THR A C 1
ATOM 646 O O . THR A 1 83 ? -14.038 5.602 10.411 1.00 90.19 83 THR A O 1
ATOM 649 N N . PHE A 1 84 ? -14.075 5.468 12.652 1.00 86.94 84 PHE A N 1
ATOM 650 C CA . PHE A 1 84 ? -14.760 4.168 12.737 1.00 86.94 84 PHE A CA 1
ATOM 651 C C . PHE A 1 84 ? -14.045 3.045 11.963 1.00 86.94 84 PHE A C 1
ATOM 653 O O . PHE A 1 84 ? -14.665 2.128 11.431 1.00 86.94 84 PHE A O 1
ATOM 660 N N . GLY A 1 85 ? -12.715 3.123 11.862 1.00 87.25 85 GLY A N 1
ATOM 661 C CA . GLY A 1 85 ? -11.899 2.120 11.176 1.00 87.25 85 GLY A CA 1
ATOM 662 C C . GLY A 1 85 ? -11.879 2.212 9.644 1.00 87.25 85 GLY A C 1
ATOM 663 O O . GLY A 1 85 ? -11.158 1.434 9.021 1.00 87.25 85 GLY A O 1
ATOM 664 N N . LEU A 1 86 ? -12.578 3.171 9.021 1.00 90.31 86 LEU A N 1
ATOM 665 C CA . LEU A 1 86 ? -12.638 3.299 7.557 1.00 90.31 86 LEU A CA 1
ATOM 666 C C . LEU A 1 86 ? -11.262 3.560 6.928 1.00 90.31 86 LEU A C 1
ATOM 668 O O . LEU A 1 86 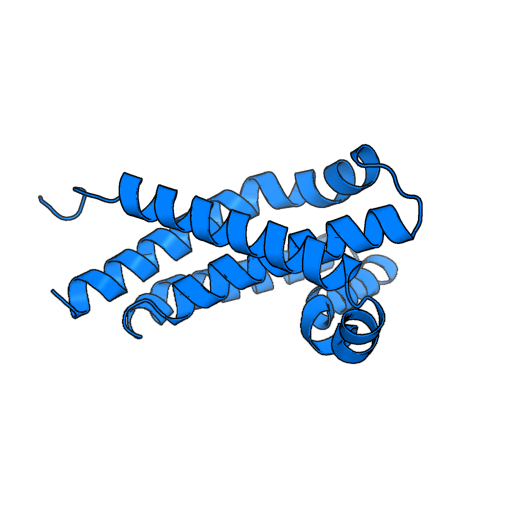? -10.876 2.869 5.986 1.00 90.31 86 LEU A O 1
ATOM 672 N N . ILE A 1 87 ? -10.494 4.516 7.460 1.00 92.12 87 ILE A N 1
ATOM 673 C CA . ILE A 1 87 ? -9.143 4.820 6.953 1.00 92.12 87 ILE A CA 1
ATOM 674 C C . ILE A 1 87 ? -8.221 3.585 6.981 1.00 92.12 87 ILE A C 1
ATOM 676 O O . ILE A 1 87 ? -7.600 3.309 5.950 1.00 92.12 87 ILE A O 1
ATOM 680 N N . PRO A 1 88 ? -8.118 2.821 8.089 1.00 91.88 88 PRO A N 1
ATOM 681 C CA . PRO A 1 88 ? -7.385 1.559 8.109 1.00 91.88 88 PRO A CA 1
ATOM 682 C C . PRO A 1 88 ? -7.849 0.566 7.039 1.00 91.88 88 PRO A C 1
ATOM 684 O O . PRO A 1 88 ? -7.000 0.040 6.325 1.00 91.88 88 PRO A O 1
ATOM 687 N N . VAL A 1 89 ? -9.165 0.342 6.877 1.00 93.25 89 VAL A N 1
ATOM 688 C CA . VAL A 1 89 ? -9.704 -0.572 5.846 1.00 93.25 89 V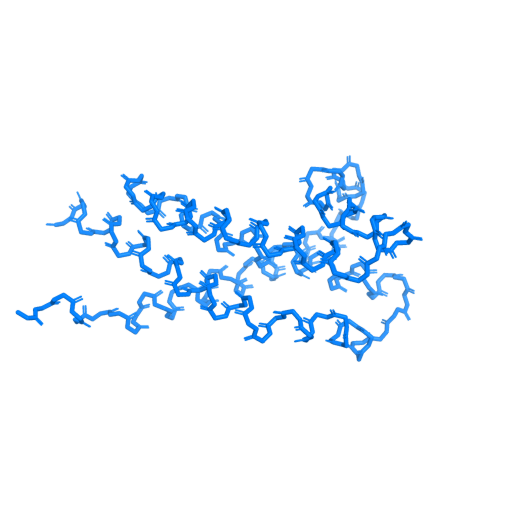AL A CA 1
ATOM 689 C C . VAL A 1 89 ? -9.212 -0.168 4.459 1.00 93.25 89 VAL A C 1
ATOM 691 O O . VAL A 1 89 ? -8.604 -0.980 3.758 1.00 93.25 89 VAL A O 1
ATOM 694 N N . PHE A 1 90 ? -9.435 1.093 4.077 1.00 93.69 90 PHE A N 1
ATOM 695 C CA . PHE A 1 90 ? -9.028 1.603 2.769 1.00 93.69 90 PHE A CA 1
ATOM 696 C C . PHE A 1 90 ? -7.516 1.540 2.581 1.00 93.69 90 PHE A C 1
ATOM 698 O O . PHE A 1 90 ? -7.046 1.154 1.516 1.00 93.69 90 PHE A O 1
ATOM 705 N N . SER A 1 91 ? -6.748 1.880 3.615 1.00 92.06 91 SER A N 1
ATOM 706 C CA . SER A 1 91 ? -5.287 1.892 3.545 1.00 92.06 91 SER A CA 1
ATOM 707 C C . SER A 1 91 ? -4.718 0.483 3.373 1.00 92.06 91 SER A C 1
ATOM 709 O O . SER A 1 91 ? -3.863 0.280 2.515 1.00 92.06 91 SER A O 1
ATOM 711 N N . ILE A 1 92 ? -5.201 -0.507 4.132 1.00 94.06 92 ILE A N 1
ATOM 712 C CA . ILE A 1 92 ? -4.778 -1.912 3.997 1.00 94.06 92 ILE A CA 1
ATOM 713 C C . ILE A 1 92 ? -5.115 -2.428 2.595 1.00 94.06 92 ILE A C 1
ATOM 715 O O . ILE A 1 92 ? -4.246 -2.971 1.909 1.00 94.06 92 ILE A O 1
ATOM 719 N N . PHE A 1 93 ? -6.359 -2.222 2.155 1.00 95.88 93 PHE A N 1
ATOM 720 C CA . PHE A 1 93 ? -6.813 -2.646 0.834 1.00 95.88 93 PHE A CA 1
ATOM 721 C C . PHE A 1 93 ? -5.972 -2.009 -0.277 1.00 95.88 93 PHE A C 1
ATOM 723 O O . PHE A 1 93 ? -5.498 -2.705 -1.172 1.00 95.88 93 PHE A O 1
ATOM 730 N N . PHE A 1 94 ? -5.738 -0.697 -0.206 1.00 92.75 94 PHE A N 1
ATOM 731 C CA . PHE A 1 94 ? -5.015 0.035 -1.240 1.00 92.75 94 PHE A CA 1
ATOM 732 C C . PHE A 1 94 ? -3.528 -0.342 -1.296 1.00 92.75 94 PHE A C 1
ATOM 734 O O . PHE A 1 94 ? -2.973 -0.464 -2.384 1.00 92.75 94 PHE A O 1
ATOM 741 N N . ASN A 1 95 ? -2.887 -0.615 -0.153 1.00 92.19 95 ASN A N 1
ATOM 742 C CA . ASN A 1 95 ? -1.522 -1.156 -0.141 1.00 92.19 95 ASN A CA 1
ATOM 743 C C . ASN A 1 95 ? -1.452 -2.515 -0.862 1.00 92.19 95 ASN A C 1
ATOM 745 O O . ASN A 1 95 ? -0.549 -2.734 -1.670 1.00 92.19 95 ASN A O 1
ATOM 749 N N . GLY A 1 96 ? -2.429 -3.401 -0.636 1.00 93.56 96 GLY A N 1
ATOM 750 C CA . GLY A 1 96 ? -2.530 -4.664 -1.374 1.00 93.56 96 GLY A CA 1
ATOM 751 C C . GLY A 1 96 ? -2.787 -4.448 -2.868 1.00 93.56 96 GLY A C 1
ATOM 752 O O . GLY A 1 96 ? -2.115 -5.036 -3.711 1.00 93.56 96 GLY A O 1
ATOM 753 N N . PHE A 1 97 ? -3.712 -3.550 -3.203 1.00 94.88 97 PHE A N 1
ATOM 754 C CA . PHE A 1 97 ? -4.072 -3.183 -4.575 1.00 94.88 97 PHE A CA 1
ATOM 755 C C . PHE A 1 97 ? -2.875 -2.715 -5.404 1.00 94.88 97 PHE A C 1
ATOM 757 O O . PHE A 1 97 ? -2.675 -3.187 -6.524 1.00 94.88 97 PHE A O 1
ATOM 764 N N . ILE A 1 98 ? -2.037 -1.848 -4.838 1.00 92.00 98 ILE A N 1
ATOM 765 C CA . ILE A 1 98 ? -0.814 -1.375 -5.488 1.00 92.00 98 ILE A CA 1
ATOM 766 C C . ILE A 1 98 ? 0.146 -2.533 -5.777 1.00 92.00 98 ILE A C 1
ATOM 768 O O . ILE A 1 98 ? 0.670 -2.629 -6.885 1.00 92.00 98 ILE A O 1
ATOM 772 N N . ILE A 1 99 ? 0.338 -3.447 -4.823 1.00 92.25 99 ILE A N 1
ATOM 773 C CA . ILE A 1 99 ? 1.189 -4.631 -5.016 1.00 92.25 99 ILE A CA 1
ATOM 774 C C . ILE A 1 99 ? 0.630 -5.536 -6.120 1.00 92.25 99 ILE A C 1
ATOM 776 O O . ILE A 1 99 ? 1.396 -6.008 -6.960 1.00 92.25 99 ILE A O 1
ATOM 780 N N . GLY A 1 100 ? -0.692 -5.719 -6.175 1.00 93.69 100 GLY A N 1
ATOM 781 C CA . GLY A 1 100 ? -1.367 -6.449 -7.250 1.00 93.69 100 GLY A CA 1
ATOM 782 C C . GLY A 1 100 ? -1.123 -5.840 -8.634 1.00 93.69 100 GLY A C 1
ATOM 783 O O . GLY A 1 100 ? -0.781 -6.560 -9.573 1.00 93.69 100 GLY A O 1
ATOM 784 N N . ILE A 1 101 ? -1.217 -4.511 -8.753 1.00 93.38 101 ILE A N 1
ATOM 785 C CA . ILE A 1 101 ? -0.903 -3.790 -9.996 1.00 93.38 101 ILE A CA 1
ATOM 786 C C . ILE A 1 101 ? 0.567 -3.969 -10.382 1.00 93.38 101 ILE A C 1
ATOM 788 O O . ILE A 1 101 ? 0.860 -4.283 -11.532 1.00 93.38 101 ILE A O 1
ATOM 792 N N . VAL A 1 102 ? 1.500 -3.786 -9.442 1.00 90.88 102 VAL A N 1
ATOM 793 C CA . VAL A 1 102 ? 2.944 -3.925 -9.708 1.00 90.88 102 VAL A CA 1
ATOM 794 C C . VAL A 1 102 ? 3.287 -5.355 -10.137 1.00 90.88 102 VAL A C 1
ATOM 796 O O . VAL A 1 102 ? 4.123 -5.552 -11.023 1.00 90.88 102 VAL A O 1
ATOM 799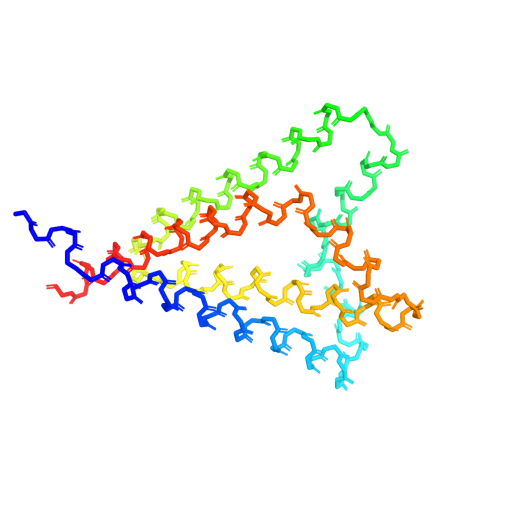 N N . MET A 1 103 ? 2.613 -6.354 -9.564 1.00 93.00 103 MET A N 1
ATOM 800 C CA . MET A 1 103 ? 2.744 -7.755 -9.960 1.00 93.00 103 MET A CA 1
ATOM 801 C C . MET A 1 103 ? 2.289 -7.975 -11.403 1.00 93.00 103 MET A C 1
ATOM 803 O O . MET A 1 103 ? 3.041 -8.520 -12.212 1.00 93.00 103 MET A O 1
ATOM 807 N N . ALA A 1 104 ? 1.087 -7.507 -11.745 1.00 93.19 104 ALA A N 1
ATOM 808 C CA . ALA A 1 104 ? 0.540 -7.637 -13.091 1.00 93.19 104 ALA A CA 1
ATOM 809 C C . ALA A 1 104 ? 1.385 -6.879 -14.131 1.00 93.19 104 ALA A C 1
ATOM 811 O O . ALA A 1 104 ? 1.714 -7.434 -15.177 1.00 93.19 104 ALA A O 1
ATOM 812 N N . LEU A 1 105 ? 1.835 -5.663 -13.805 1.00 91.12 105 LEU A N 1
ATOM 813 C CA . LEU A 1 105 ? 2.761 -4.877 -14.625 1.00 91.12 105 LEU A CA 1
ATOM 814 C C . LEU A 1 105 ? 4.086 -5.600 -14.865 1.00 91.12 105 LEU A C 1
ATOM 816 O O . LEU A 1 105 ? 4.616 -5.551 -15.974 1.00 91.12 105 LEU A O 1
ATOM 820 N N . SER A 1 106 ? 4.637 -6.264 -13.848 1.00 90.56 106 SER A N 1
ATOM 821 C CA . SER A 1 106 ? 5.890 -7.013 -13.987 1.00 90.56 106 SER A CA 1
ATOM 822 C C . SER A 1 106 ? 5.737 -8.130 -15.020 1.00 90.56 106 SER A C 1
ATOM 824 O O . SER A 1 106 ? 6.564 -8.253 -15.923 1.00 90.56 106 SER A O 1
ATOM 826 N N . PHE A 1 107 ? 4.643 -8.891 -14.944 1.00 92.06 107 PHE A N 1
ATOM 827 C CA . PHE A 1 107 ? 4.342 -9.948 -15.912 1.00 92.06 107 PHE A CA 1
ATOM 828 C C . PHE A 1 107 ? 4.025 -9.406 -17.303 1.00 92.06 107 PHE A C 1
ATOM 830 O O . PHE A 1 107 ? 4.482 -9.977 -18.289 1.00 92.06 107 PHE A O 1
ATOM 837 N N . TYR A 1 108 ? 3.320 -8.278 -17.391 1.00 90.25 108 TYR A N 1
ATOM 838 C CA . TYR A 1 108 ? 3.039 -7.603 -18.657 1.00 90.25 108 TYR A CA 1
ATOM 839 C C . TYR A 1 108 ? 4.323 -7.221 -19.412 1.00 90.25 108 TYR A C 1
ATOM 841 O O . TYR A 1 108 ? 4.399 -7.368 -20.626 1.00 90.25 108 TYR A O 1
ATOM 849 N N . HIS A 1 109 ? 5.375 -6.818 -18.693 1.00 89.94 109 HIS A N 1
ATOM 850 C CA . HIS A 1 109 ? 6.696 -6.530 -19.268 1.00 89.94 109 HIS A CA 1
ATOM 851 C C . HIS A 1 109 ? 7.589 -7.777 -19.432 1.00 89.94 109 HIS A C 1
ATOM 853 O O . HIS A 1 109 ? 8.807 -7.650 -19.578 1.00 89.94 109 HIS A O 1
ATOM 859 N N . GLY A 1 110 ? 7.022 -8.985 -19.354 1.00 90.44 110 GLY A N 1
ATOM 860 C CA . GLY A 1 110 ? 7.751 -10.245 -19.511 1.00 90.44 110 GLY A CA 1
ATOM 861 C C . GLY A 1 110 ? 8.740 -10.553 -18.383 1.00 90.44 110 GLY A C 1
ATOM 862 O O . GLY A 1 110 ? 9.643 -11.370 -18.563 1.00 90.44 110 GLY A O 1
ATOM 863 N N . LYS A 1 111 ? 8.622 -9.898 -17.219 1.00 91.50 111 LYS A N 1
ATOM 864 C CA . LYS A 1 111 ? 9.454 -10.206 -16.049 1.00 91.50 111 LYS A CA 1
ATOM 865 C C . LYS A 1 111 ? 8.937 -11.459 -15.350 1.00 91.50 111 LYS A C 1
ATOM 867 O O . LYS A 1 111 ? 7.750 -11.767 -15.368 1.00 91.50 111 LYS A O 1
ATOM 872 N N . THR A 1 112 ? 9.840 -12.176 -14.694 1.00 91.19 112 THR A N 1
ATOM 873 C CA . THR A 1 112 ? 9.515 -13.394 -13.950 1.00 91.19 112 THR A CA 1
ATOM 874 C C . THR A 1 112 ? 8.962 -13.083 -12.559 1.00 91.19 112 THR A C 1
ATOM 876 O O . THR A 1 112 ? 9.216 -12.024 -11.981 1.00 91.19 112 THR A O 1
ATOM 879 N N . MET A 1 113 ? 8.276 -14.059 -11.957 1.00 88.19 113 MET A N 1
ATOM 880 C CA . MET A 1 113 ? 7.851 -13.982 -10.552 1.00 88.19 113 MET A CA 1
ATOM 881 C C . MET A 1 113 ? 9.043 -13.789 -9.606 1.00 88.19 113 MET A C 1
ATOM 883 O O . MET A 1 113 ? 8.955 -13.053 -8.629 1.00 88.19 113 MET A O 1
ATOM 887 N N . THR A 1 114 ? 10.192 -14.384 -9.934 1.00 88.56 114 THR A N 1
ATOM 888 C CA . THR A 1 114 ? 11.435 -14.200 -9.175 1.00 88.56 114 THR A CA 1
ATOM 889 C C . THR A 1 114 ? 11.926 -12.755 -9.201 1.00 88.56 114 THR A C 1
ATOM 891 O O . THR A 1 114 ? 12.366 -12.261 -8.169 1.00 88.56 114 THR A O 1
ATOM 894 N N . PHE A 1 115 ? 11.803 -12.055 -10.333 1.00 87.62 115 PHE A N 1
ATOM 895 C CA . PHE A 1 115 ? 12.160 -10.640 -10.438 1.00 87.62 115 PHE A CA 1
ATOM 896 C C . PHE A 1 115 ? 11.265 -9.768 -9.550 1.00 87.62 115 PHE A C 1
ATOM 898 O O . PHE A 1 115 ? 11.760 -8.935 -8.795 1.00 87.62 115 PHE A O 1
ATOM 905 N N . PHE A 1 116 ? 9.951 -9.998 -9.599 1.00 87.50 116 PHE A N 1
ATOM 906 C CA . PHE A 1 116 ? 8.985 -9.285 -8.764 1.00 87.50 116 PHE A CA 1
ATOM 907 C C . PHE A 1 116 ? 9.244 -9.506 -7.267 1.00 87.50 116 PHE A C 1
ATOM 909 O O . PHE A 1 116 ? 9.355 -8.545 -6.503 1.00 87.50 116 PHE A O 1
ATOM 916 N N . LEU A 1 117 ? 9.407 -10.767 -6.853 1.00 85.81 117 LEU A N 1
ATOM 917 C CA . LEU A 1 117 ? 9.702 -11.106 -5.463 1.00 85.81 117 LEU A CA 1
ATOM 918 C C . LEU A 1 117 ? 11.034 -10.503 -5.014 1.00 85.81 117 LEU A C 1
ATOM 920 O O . LEU A 1 117 ? 11.090 -9.943 -3.929 1.00 85.81 117 LEU A O 1
ATOM 924 N N . ALA A 1 118 ? 12.080 -10.537 -5.842 1.00 83.81 118 ALA A N 1
ATOM 925 C CA . ALA A 1 118 ? 13.363 -9.917 -5.512 1.00 83.81 118 ALA A CA 1
ATOM 926 C C . ALA A 1 118 ? 13.263 -8.391 -5.329 1.00 83.81 118 ALA A C 1
ATOM 928 O O . ALA A 1 118 ? 13.986 -7.832 -4.508 1.00 83.81 118 ALA A O 1
ATOM 929 N N . GLY A 1 119 ? 12.363 -7.723 -6.057 1.00 79.38 119 GLY A N 1
ATOM 930 C CA . GLY A 1 119 ? 12.109 -6.290 -5.900 1.00 79.38 119 GLY A CA 1
ATOM 931 C C . GLY A 1 119 ? 11.333 -5.942 -4.627 1.00 79.38 119 GLY A C 1
ATOM 932 O O . GLY A 1 119 ? 11.636 -4.943 -3.980 1.00 79.38 119 GLY A O 1
ATOM 933 N N . ILE A 1 120 ? 10.352 -6.765 -4.241 1.00 81.25 120 ILE A N 1
ATOM 934 C CA . ILE A 1 120 ? 9.488 -6.487 -3.082 1.00 81.25 120 ILE A CA 1
ATOM 935 C C . ILE A 1 120 ? 10.065 -7.016 -1.775 1.00 81.25 120 ILE A C 1
ATOM 937 O O . ILE A 1 120 ? 9.936 -6.352 -0.753 1.00 81.25 120 ILE A O 1
ATOM 941 N N . LEU A 1 121 ? 10.695 -8.189 -1.774 1.00 79.31 121 LEU A N 1
ATOM 942 C CA . LEU A 1 121 ? 11.123 -8.886 -0.559 1.00 79.31 121 LEU A CA 1
ATOM 943 C C . LEU A 1 121 ? 12.012 -8.042 0.380 1.00 79.31 121 LEU A C 1
ATOM 945 O O . LEU A 1 121 ? 11.762 -8.089 1.585 1.00 79.31 121 LEU A O 1
ATOM 949 N N . PRO A 1 122 ? 12.972 -7.224 -0.108 1.00 70.81 122 PRO A N 1
ATOM 950 C CA . PRO A 1 122 ? 13.782 -6.362 0.758 1.00 70.81 122 PRO A CA 1
ATOM 951 C C . PRO A 1 122 ? 12.953 -5.369 1.584 1.00 70.81 122 PRO A C 1
ATOM 953 O O . PRO A 1 122 ? 13.347 -5.004 2.688 1.00 70.81 122 PRO A O 1
ATOM 956 N N . HIS A 1 123 ? 11.801 -4.953 1.058 1.00 71.81 123 HIS A N 1
ATOM 957 C CA . HIS A 1 123 ? 10.906 -3.978 1.676 1.00 71.81 123 HIS A CA 1
ATOM 958 C C . HIS A 1 123 ? 9.751 -4.665 2.423 1.00 71.81 123 HIS A C 1
ATOM 960 O O . HIS A 1 123 ? 9.449 -4.342 3.573 1.00 71.81 123 HIS A O 1
ATOM 966 N N . GLY A 1 124 ? 9.162 -5.697 1.818 1.00 68.00 124 GLY A N 1
ATOM 967 C CA . GLY A 1 124 ? 7.968 -6.383 2.302 1.00 68.00 124 GLY A CA 1
ATOM 968 C C . GLY A 1 124 ? 8.143 -7.118 3.632 1.00 68.00 124 GLY A C 1
ATOM 969 O O . GLY A 1 124 ? 7.167 -7.261 4.361 1.00 68.00 124 GLY A O 1
ATOM 970 N N . ILE A 1 125 ? 9.363 -7.532 3.998 1.00 76.44 125 ILE A N 1
ATOM 971 C CA . ILE A 1 125 ? 9.619 -8.210 5.283 1.00 76.44 125 ILE A CA 1
ATOM 972 C C . ILE A 1 125 ? 9.345 -7.285 6.475 1.00 76.44 125 ILE A C 1
ATOM 974 O O . ILE A 1 125 ? 8.802 -7.732 7.480 1.00 76.44 125 ILE A O 1
ATOM 978 N N . MET A 1 126 ? 9.696 -6.001 6.369 1.00 76.62 126 MET A N 1
ATOM 979 C CA . MET A 1 126 ? 9.501 -5.032 7.454 1.00 76.62 126 MET A CA 1
ATOM 980 C C . MET A 1 126 ? 8.195 -4.251 7.288 1.00 76.62 126 MET A C 1
ATOM 982 O O . MET A 1 126 ? 7.499 -3.982 8.266 1.00 76.62 126 MET A O 1
ATOM 986 N N . GLU A 1 127 ? 7.840 -3.903 6.051 1.00 81.00 127 GLU A N 1
ATOM 987 C CA . GLU A 1 127 ? 6.701 -3.032 5.765 1.00 81.00 127 GLU A CA 1
ATOM 988 C C . GLU A 1 127 ? 5.358 -3.752 5.905 1.00 81.00 127 GLU A C 1
ATOM 990 O O . GLU A 1 127 ? 4.434 -3.191 6.494 1.00 81.00 127 GLU A O 1
ATOM 995 N N . LEU A 1 128 ? 5.233 -5.002 5.438 1.00 85.19 128 LEU A N 1
ATOM 996 C CA . LEU A 1 128 ? 3.954 -5.721 5.490 1.00 85.19 128 LEU A CA 1
ATOM 997 C C . LEU A 1 128 ? 3.492 -5.995 6.927 1.00 85.19 128 LEU A C 1
ATOM 999 O O . LEU A 1 128 ? 2.340 -5.680 7.233 1.00 85.19 128 LEU A O 1
ATOM 1003 N N . PRO A 1 129 ? 4.339 -6.504 7.847 1.00 83.94 129 PRO A N 1
ATOM 1004 C CA . PRO A 1 129 ? 3.924 -6.680 9.236 1.00 83.94 129 PRO A CA 1
ATOM 1005 C C . PRO A 1 129 ? 3.561 -5.354 9.906 1.00 83.94 129 PRO A C 1
ATOM 1007 O O . PRO A 1 129 ? 2.601 -5.304 10.676 1.00 83.94 129 PRO A O 1
ATOM 1010 N N . ALA A 1 130 ? 4.285 -4.275 9.588 1.00 87.12 130 ALA A N 1
ATOM 1011 C CA . ALA A 1 130 ? 4.003 -2.953 10.128 1.00 87.12 130 ALA A CA 1
ATOM 1012 C C . ALA A 1 130 ? 2.643 -2.426 9.644 1.00 87.12 130 ALA A C 1
ATOM 1014 O O . ALA A 1 130 ? 1.827 -2.011 10.466 1.00 87.12 130 ALA A O 1
ATOM 1015 N N . VAL A 1 131 ? 2.360 -2.496 8.338 1.00 88.25 131 VAL A N 1
ATOM 1016 C CA . VAL A 1 131 ? 1.089 -2.046 7.746 1.00 88.25 131 VAL A CA 1
ATOM 1017 C C . VAL A 1 131 ? -0.086 -2.859 8.281 1.00 88.25 131 VAL A C 1
ATOM 1019 O O . VAL A 1 131 ? -1.080 -2.285 8.722 1.00 88.25 131 VAL A O 1
ATOM 1022 N N . LEU A 1 132 ? 0.032 -4.189 8.308 1.00 89.62 132 LEU A N 1
ATOM 1023 C CA . LEU A 1 132 ? -1.019 -5.072 8.819 1.00 89.62 132 LEU A CA 1
ATOM 1024 C C . LEU A 1 132 ? -1.248 -4.878 10.324 1.00 89.62 132 LEU A C 1
ATOM 1026 O O . LEU A 1 132 ? -2.394 -4.895 10.776 1.00 89.62 132 LEU A O 1
ATOM 1030 N N . GLY A 1 133 ? -0.179 -4.657 11.094 1.00 87.69 133 GLY A N 1
ATOM 1031 C CA . GLY A 1 133 ? -0.235 -4.391 12.530 1.00 87.69 133 GLY A CA 1
ATOM 1032 C C . GLY A 1 133 ? -0.866 -3.039 12.864 1.00 87.69 133 GLY A C 1
ATOM 1033 O O . GLY A 1 133 ? -1.796 -2.979 13.669 1.00 87.69 133 GLY A O 1
ATOM 1034 N N . ALA A 1 134 ? -0.417 -1.962 12.216 1.00 87.88 134 ALA A N 1
ATOM 1035 C CA . ALA A 1 134 ? -0.995 -0.624 12.361 1.00 87.88 134 ALA A CA 1
ATOM 1036 C C . ALA A 1 134 ? -2.451 -0.581 11.887 1.00 87.88 134 ALA A C 1
ATOM 1038 O O . ALA A 1 134 ? -3.301 0.019 12.542 1.00 87.88 134 ALA A O 1
ATOM 1039 N N . GLY A 1 135 ? -2.752 -1.280 10.792 1.00 88.06 135 GLY A N 1
ATOM 1040 C CA . GLY A 1 135 ? -4.105 -1.476 10.299 1.00 88.06 135 GLY A CA 1
ATOM 1041 C C . GLY A 1 135 ? -4.992 -2.197 11.314 1.00 88.06 135 GLY A C 1
ATOM 1042 O O . GLY A 1 135 ? -6.049 -1.690 11.666 1.00 88.06 135 GLY A O 1
ATOM 1043 N N . ALA A 1 136 ? -4.540 -3.328 11.865 1.00 88.19 136 ALA A N 1
ATOM 1044 C CA . ALA A 1 136 ? -5.282 -4.065 12.890 1.00 88.19 136 ALA A CA 1
ATOM 1045 C C . ALA A 1 136 ? -5.518 -3.229 14.158 1.00 88.19 136 ALA A C 1
ATOM 1047 O O . ALA A 1 136 ? -6.587 -3.312 14.763 1.00 88.19 136 ALA A O 1
ATOM 1048 N N . PHE A 1 137 ? -4.539 -2.407 14.547 1.00 88.50 137 PHE A N 1
ATOM 1049 C CA . PHE A 1 137 ? -4.684 -1.460 15.649 1.00 88.50 137 PHE A CA 1
ATOM 1050 C C . PHE A 1 137 ? -5.754 -0.404 15.346 1.00 88.50 137 PHE A C 1
ATOM 1052 O O . PHE A 1 137 ? -6.676 -0.239 16.140 1.00 88.50 137 PHE A O 1
ATOM 1059 N N . GLY A 1 138 ? -5.684 0.253 14.185 1.00 87.94 138 GLY A N 1
ATOM 1060 C CA . GLY A 1 138 ? -6.665 1.261 13.782 1.00 87.94 1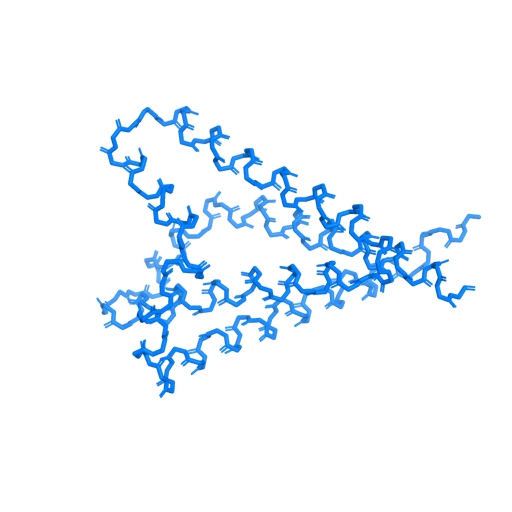38 GLY A CA 1
ATOM 1061 C C . GLY A 1 138 ? -8.078 0.689 13.617 1.00 87.94 138 GLY A C 1
ATOM 1062 O O . GLY A 1 138 ? -9.046 1.313 14.044 1.00 87.94 138 GLY A O 1
ATOM 1063 N N . LEU A 1 139 ? -8.214 -0.524 13.069 1.00 88.88 139 LEU A N 1
ATOM 1064 C CA . LEU A 1 139 ? -9.492 -1.244 12.999 1.00 88.88 139 LEU A CA 1
ATOM 1065 C C . LEU A 1 139 ? -10.067 -1.502 14.390 1.00 88.88 139 LEU A C 1
ATOM 1067 O O . LEU A 1 139 ? -11.264 -1.329 14.600 1.00 88.88 139 LEU A O 1
ATOM 1071 N N . LYS A 1 140 ? -9.213 -1.885 15.346 1.00 88.56 140 LYS A N 1
ATOM 1072 C CA . LYS A 1 140 ? -9.631 -2.073 16.732 1.00 88.56 140 LYS A CA 1
ATOM 1073 C C . LYS A 1 140 ? -10.153 -0.768 17.329 1.00 88.56 140 LYS A C 1
ATOM 1075 O O . LYS A 1 140 ? -11.250 -0.760 17.865 1.00 88.56 140 LYS A O 1
ATOM 1080 N N . THR A 1 141 ? -9.403 0.324 17.187 1.00 87.44 141 THR A N 1
ATOM 1081 C CA . THR A 1 141 ? -9.835 1.650 17.651 1.00 87.44 141 THR A CA 1
ATOM 1082 C C . THR A 1 141 ? -11.170 2.059 17.034 1.00 87.44 141 THR A C 1
ATOM 1084 O O . THR A 1 141 ? -12.008 2.615 17.728 1.00 87.44 141 THR A O 1
ATOM 1087 N N . GLY A 1 142 ? -11.392 1.752 15.755 1.00 87.25 142 GLY A N 1
ATOM 1088 C CA . GLY A 1 142 ? -12.667 2.008 15.093 1.00 87.25 142 GLY A CA 1
ATOM 1089 C C . GLY A 1 142 ? -13.824 1.189 15.656 1.00 87.25 142 GLY A C 1
ATOM 1090 O O . GLY A 1 142 ? -14.901 1.732 15.865 1.00 87.25 142 GLY A O 1
ATOM 1091 N N . LEU A 1 143 ? -13.604 -0.099 15.929 1.00 86.44 143 LEU A N 1
ATOM 1092 C CA . LEU A 1 143 ? -14.619 -0.981 16.510 1.00 86.44 143 LEU A CA 1
ATOM 1093 C C . LEU A 1 143 ? -14.971 -0.594 17.948 1.00 86.44 143 LEU A C 1
ATOM 1095 O O . LEU A 1 143 ? -16.154 -0.556 18.270 1.00 86.44 143 LEU A O 1
ATOM 1099 N N . ASP A 1 144 ? -13.967 -0.249 18.760 1.00 87.06 144 ASP A N 1
ATOM 1100 C CA . ASP A 1 144 ? -14.129 0.221 20.145 1.00 87.06 144 ASP A CA 1
ATOM 1101 C C . ASP A 1 144 ? -14.894 1.573 20.222 1.00 87.06 144 ASP A C 1
ATOM 1103 O O . ASP A 1 144 ? -15.278 2.006 21.302 1.00 87.06 144 ASP A O 1
ATOM 1107 N N . LEU A 1 145 ? -15.089 2.282 19.097 1.00 86.19 145 LEU A N 1
ATOM 1108 C CA . LEU A 1 145 ? -15.920 3.497 19.014 1.00 86.19 145 LEU A CA 1
ATOM 1109 C C . LEU A 1 145 ? -17.370 3.215 18.593 1.00 86.19 145 LEU A C 1
ATOM 1111 O O . LEU A 1 145 ? -18.227 4.084 18.744 1.00 86.19 145 LEU A O 1
ATOM 1115 N N . VAL A 1 146 ? -17.633 2.044 18.008 1.00 80.94 146 VAL A N 1
ATOM 1116 C CA . VAL A 1 146 ? -18.966 1.631 17.538 1.00 80.94 146 VAL A CA 1
ATOM 1117 C C . VAL A 1 146 ? -19.695 0.800 18.598 1.00 80.94 146 VAL A C 1
ATOM 1119 O O . VAL A 1 146 ? -20.923 0.850 18.658 1.00 80.94 146 VAL A O 1
ATOM 1122 N N . TYR A 1 147 ? -18.948 0.054 19.414 1.00 69.50 147 TYR A N 1
ATOM 1123 C CA . TYR A 1 147 ? -19.433 -0.825 20.482 1.00 69.50 147 TYR A CA 1
ATOM 1124 C C . TYR A 1 147 ? -18.813 -0.441 21.821 1.00 69.50 147 TYR A C 1
ATOM 1126 O O . TYR A 1 147 ? -19.557 -0.466 22.826 1.00 69.50 147 TYR A O 1
#

Mean predicted aligned error: 6.02 Å

Sequence (147 aa):
MDSFKGKGKLFFASIILFIAGILTGYYLFGYNPDFIFLNANKFLGNIMKIGEAMAKSSKL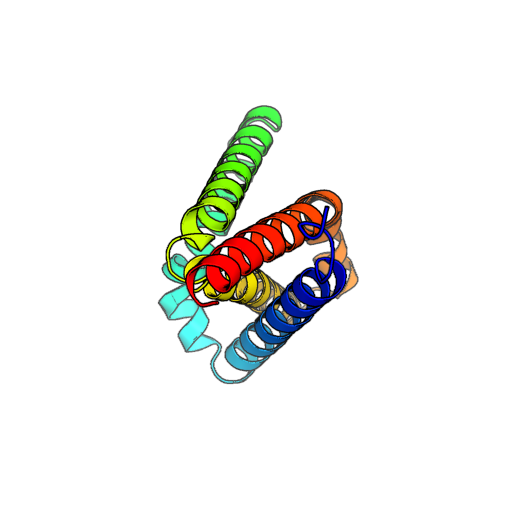HITGLIFQNNIKALLIMMFGGLTFGLIPVFSIFFNGFIIGIVMALSFYHGKTMTFFLAGILPHGIMELPAVLGAGAFGLKTGLDLVY

Radius of gyration: 16.4 Å; Cα contacts (8 Å, |Δi|>4): 158; chains: 1; bounding box: 42×24×51 Å

Secondary structure (DSSP, 8-state):
-GGGTTHHHHHHHHHHHHHHHHHHHHHHHHH-HHHHHHTHHHHHHHHHHHHHHHHHS-HHHHHHHHHHHHHHHHHHHHHHTTTTTHHHHHHHHHHHHHHHHHHHHHHHTT--HHHHHHHHHHHHHHHHHHHHHHHHHHHHHHHTTT-